Protein AF-A0A392WEP1-F1 (afdb_monomer)

pLDDT: mean 86.29, std 8.83, range [49.16, 93.88]

Solvent-accessible surface area (backbone atoms only — not comparable to full-atom values): 3072 Å² total; per-residue (Å²): 132,84,87,71,54,67,61,56,58,49,49,54,50,53,49,42,21,76,75,79,36,64,84,49,43,67,60,51,58,57,57,56,75,35,62,90,67,68,49,73,68,53,56,53,51,63,76,74,109

Radius of gyration: 10.24 Å; Cα contacts (8 Å, |Δi|>4): 29; chains: 1; bounding box: 22×19×28 Å

Structure (mmCIF, N/CA/C/O backbone):
data_AF-A0A392WEP1-F1
#
_entry.id   AF-A0A392WEP1-F1
#
loop_
_atom_site.group_PDB
_atom_site.id
_atom_site.type_symbol
_atom_site.label_atom_id
_atom_site.label_alt_id
_atom_site.label_comp_id
_atom_site.label_asym_id
_atom_site.label_entity_id
_atom_site.label_seq_id
_atom_site.pdbx_PDB_ins_code
_atom_site.Cartn_x
_atom_site.Cartn_y
_atom_site.Cartn_z
_atom_site.occupancy
_atom_site.B_iso_or_equiv
_atom_site.auth_seq_id
_atom_site.auth_comp_id
_atom_site.auth_asym_id
_atom_site.auth_atom_id
_atom_site.pdbx_PDB_model_num
ATOM 1 N N . MET A 1 1 ? 0.993 -5.229 18.819 1.00 54.47 1 MET A N 1
ATOM 2 C CA . MET A 1 1 ? 1.437 -4.717 17.507 1.00 54.47 1 MET A CA 1
ATOM 3 C C . MET A 1 1 ? 2.541 -3.730 17.804 1.00 54.47 1 MET A C 1
ATOM 5 O O . MET A 1 1 ? 2.256 -2.604 18.182 1.00 54.47 1 MET A O 1
ATOM 9 N N . GLU A 1 2 ? 3.777 -4.214 17.823 1.00 49.16 2 GLU A N 1
ATOM 10 C CA . GLU A 1 2 ? 4.933 -3.406 18.199 1.00 49.16 2 GLU A CA 1
ATOM 11 C C . GLU A 1 2 ? 5.169 -2.317 17.147 1.00 49.16 2 GLU A C 1
ATOM 13 O O . GLU A 1 2 ? 5.483 -2.621 16.005 1.00 49.16 2 GLU A O 1
ATOM 18 N N . ASN A 1 3 ? 4.933 -1.064 17.541 1.00 65.00 3 ASN A N 1
ATOM 19 C CA . ASN A 1 3 ? 5.731 0.135 17.258 1.00 65.00 3 ASN A CA 1
ATOM 20 C C . ASN A 1 3 ? 6.236 0.438 15.835 1.00 65.00 3 ASN A C 1
ATOM 22 O O . ASN A 1 3 ? 7.065 1.332 15.697 1.00 65.00 3 ASN A O 1
ATOM 26 N N . VAL A 1 4 ? 5.772 -0.215 14.768 1.00 67.44 4 VAL A N 1
ATOM 27 C CA . VAL A 1 4 ? 6.116 0.227 13.411 1.00 67.44 4 VAL A CA 1
ATOM 28 C C . VAL A 1 4 ? 5.207 1.403 13.058 1.00 67.44 4 VAL A C 1
ATOM 30 O O . VAL A 1 4 ? 3.992 1.215 12.931 1.00 67.44 4 VAL A O 1
ATOM 33 N N . PRO A 1 5 ? 5.745 2.627 12.901 1.00 84.88 5 PRO A N 1
ATOM 34 C CA . PRO A 1 5 ? 4.931 3.740 12.451 1.00 84.88 5 PRO A CA 1
ATOM 35 C C . PRO A 1 5 ? 4.421 3.426 11.043 1.00 84.88 5 PRO A C 1
ATOM 37 O O . PRO A 1 5 ? 5.189 2.988 10.187 1.00 84.88 5 PRO A O 1
ATOM 40 N N . TYR A 1 6 ? 3.133 3.672 10.790 1.00 86.50 6 TYR A N 1
ATOM 41 C CA . TYR A 1 6 ? 2.491 3.439 9.486 1.00 86.50 6 TYR A CA 1
ATOM 42 C C . TYR A 1 6 ? 3.290 4.052 8.328 1.00 86.50 6 TYR A C 1
ATOM 44 O O . TYR A 1 6 ? 3.422 3.456 7.262 1.00 86.50 6 TYR A O 1
ATOM 52 N N . ALA A 1 7 ? 3.908 5.209 8.578 1.00 86.44 7 ALA A N 1
ATOM 53 C CA . ALA A 1 7 ? 4.796 5.874 7.638 1.00 86.44 7 ALA A CA 1
ATOM 54 C C . ALA A 1 7 ? 5.988 5.005 7.195 1.00 86.44 7 ALA A C 1
ATOM 56 O O . ALA A 1 7 ? 6.332 5.013 6.019 1.00 86.44 7 ALA A O 1
ATOM 57 N N . SER A 1 8 ? 6.580 4.225 8.106 1.00 89.25 8 SER A N 1
ATOM 58 C CA . SER A 1 8 ? 7.684 3.311 7.792 1.00 89.25 8 SER A CA 1
ATOM 59 C C . SER A 1 8 ? 7.217 2.158 6.900 1.00 89.25 8 SER A C 1
ATOM 61 O O . SER A 1 8 ? 7.846 1.880 5.884 1.00 89.25 8 SER A O 1
ATOM 63 N N . ALA A 1 9 ? 6.057 1.561 7.197 1.00 89.62 9 ALA A N 1
ATOM 64 C CA . ALA A 1 9 ? 5.489 0.495 6.369 1.00 89.62 9 ALA A CA 1
ATOM 65 C C . ALA A 1 9 ? 5.183 0.977 4.940 1.00 89.62 9 ALA A C 1
ATOM 67 O O . ALA A 1 9 ? 5.562 0.331 3.964 1.00 89.62 9 ALA A O 1
ATOM 68 N N . VAL A 1 10 ? 4.559 2.151 4.805 1.00 90.19 10 VAL A N 1
ATOM 69 C CA . VAL A 1 10 ? 4.291 2.746 3.488 1.00 90.19 10 VAL A CA 1
ATOM 70 C C . VAL A 1 10 ? 5.594 3.113 2.770 1.00 90.19 10 VAL A C 1
ATOM 72 O O . VAL A 1 10 ? 5.690 2.887 1.568 1.00 90.19 10 VAL A O 1
ATOM 75 N N . ALA A 1 11 ? 6.619 3.609 3.470 1.00 91.31 11 ALA A N 1
ATOM 76 C CA . ALA A 1 11 ? 7.920 3.901 2.865 1.00 91.31 11 ALA A CA 1
ATOM 77 C C . ALA A 1 11 ? 8.607 2.636 2.319 1.00 91.31 11 ALA A C 1
ATOM 79 O O . ALA A 1 11 ? 9.134 2.655 1.207 1.00 91.31 11 ALA A O 1
ATOM 80 N N . SER A 1 12 ? 8.546 1.516 3.048 1.00 91.56 12 SER A N 1
ATOM 81 C CA . SER A 1 12 ? 9.039 0.223 2.559 1.00 91.56 12 SER A CA 1
ATOM 82 C C . SER A 1 12 ? 8.271 -0.258 1.325 1.00 91.56 12 SER A C 1
ATOM 84 O O . SER A 1 12 ? 8.886 -0.736 0.373 1.00 91.56 12 SER A O 1
ATOM 86 N N . LEU A 1 13 ? 6.946 -0.080 1.293 1.00 91.44 13 LE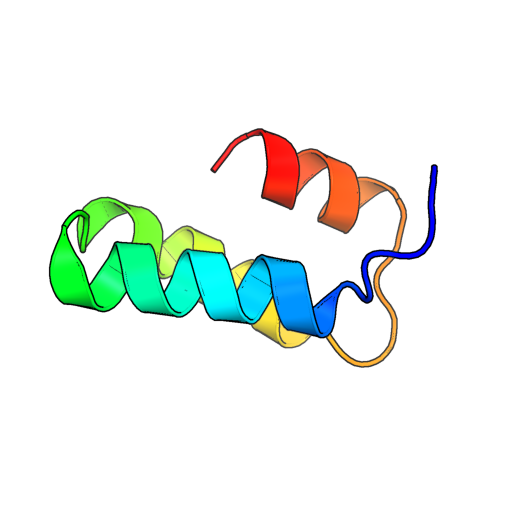U A N 1
ATOM 87 C CA . LEU A 1 13 ? 6.134 -0.408 0.118 1.00 91.44 13 LEU A CA 1
ATOM 88 C C . LEU A 1 13 ? 6.434 0.501 -1.081 1.00 91.44 13 LEU A C 1
ATOM 90 O O . LEU A 1 13 ? 6.465 0.026 -2.213 1.00 91.44 13 LEU A O 1
ATOM 94 N N . MET A 1 14 ? 6.697 1.791 -0.859 1.00 92.81 14 MET A N 1
ATOM 95 C CA . MET A 1 14 ? 7.144 2.705 -1.917 1.00 92.81 14 MET A CA 1
ATOM 96 C C . MET A 1 14 ? 8.498 2.277 -2.485 1.00 92.81 14 MET A C 1
ATOM 98 O O . MET A 1 14 ? 8.696 2.326 -3.696 1.00 92.81 14 MET A O 1
ATOM 102 N N . TYR A 1 15 ? 9.412 1.803 -1.636 1.00 92.62 15 TYR A N 1
ATOM 103 C CA . TYR A 1 15 ? 10.685 1.256 -2.095 1.00 92.62 15 TYR A CA 1
ATOM 104 C C . TYR A 1 15 ? 10.488 -0.014 -2.936 1.00 92.62 15 TYR A C 1
ATOM 106 O O . TYR A 1 15 ? 11.010 -0.102 -4.046 1.00 92.62 15 TYR A O 1
ATOM 114 N N . ALA A 1 16 ? 9.673 -0.963 -2.463 1.00 91.25 16 ALA A N 1
ATOM 115 C CA . ALA A 1 16 ? 9.339 -2.173 -3.217 1.00 91.25 16 ALA A CA 1
ATOM 116 C C . ALA A 1 16 ? 8.673 -1.843 -4.562 1.00 91.25 16 ALA A C 1
ATOM 118 O O . ALA A 1 16 ? 9.019 -2.431 -5.586 1.00 91.25 16 ALA A O 1
ATOM 119 N N . MET A 1 17 ? 7.784 -0.846 -4.584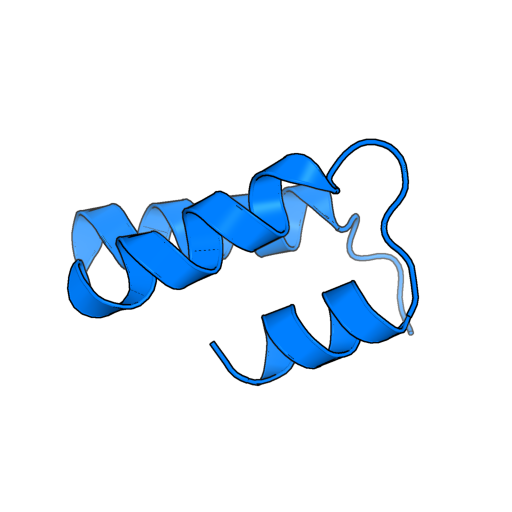 1.00 93.88 17 MET A N 1
ATOM 120 C CA . MET A 1 17 ? 7.153 -0.370 -5.81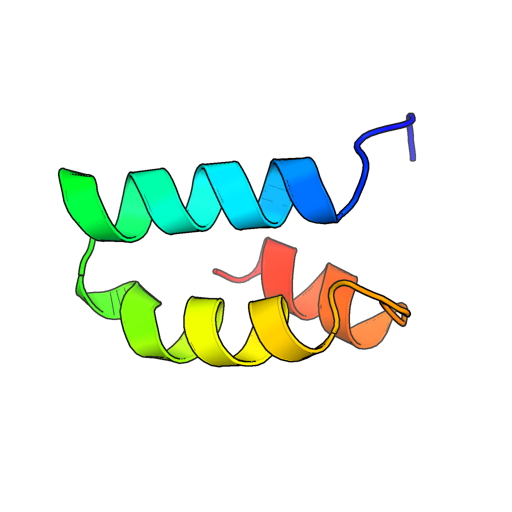1 1.00 93.88 17 MET A CA 1
ATOM 121 C C . MET A 1 17 ? 8.180 0.077 -6.855 1.00 93.88 17 MET A C 1
ATOM 123 O O . MET A 1 17 ? 8.090 -0.310 -8.017 1.00 93.88 17 MET A O 1
ATOM 127 N N . VAL A 1 18 ? 9.137 0.910 -6.445 1.00 90.31 18 VAL A N 1
ATOM 128 C CA . VAL A 1 18 ? 10.122 1.511 -7.353 1.00 90.31 18 VAL A CA 1
ATOM 129 C C . VAL A 1 18 ? 11.169 0.491 -7.798 1.00 90.31 18 VAL A C 1
ATOM 131 O O . VAL A 1 18 ? 11.589 0.510 -8.952 1.00 90.31 18 VAL A O 1
ATOM 134 N N . CYS A 1 19 ? 11.602 -0.392 -6.897 1.00 89.88 19 CYS A N 1
ATOM 135 C CA . CYS A 1 19 ? 12.744 -1.268 -7.145 1.00 89.88 19 CYS A CA 1
ATOM 136 C C . CYS A 1 19 ? 12.378 -2.622 -7.758 1.00 89.88 19 CYS A C 1
ATOM 138 O O . CYS A 1 19 ? 13.192 -3.176 -8.494 1.00 89.88 19 CYS A O 1
ATOM 140 N N . THR A 1 20 ? 11.213 -3.190 -7.434 1.00 87.62 20 THR A N 1
ATOM 141 C CA . THR A 1 20 ? 10.917 -4.594 -7.771 1.00 87.62 20 THR A CA 1
ATOM 142 C C . THR A 1 20 ? 9.513 -4.833 -8.316 1.00 87.62 20 THR A C 1
ATOM 144 O O . THR A 1 20 ? 9.349 -5.723 -9.149 1.00 87.62 20 THR A O 1
ATOM 147 N N . ARG A 1 21 ? 8.506 -4.066 -7.879 1.00 87.75 21 ARG A N 1
ATOM 148 C CA . ARG A 1 21 ? 7.089 -4.304 -8.203 1.00 87.75 21 ARG A CA 1
ATOM 149 C C . ARG A 1 21 ? 6.315 -3.020 -8.518 1.00 87.75 21 ARG A C 1
ATOM 151 O O . ARG A 1 21 ? 5.547 -2.536 -7.690 1.00 87.75 21 ARG A O 1
ATOM 158 N N . PRO A 1 22 ? 6.423 -2.467 -9.736 1.00 88.75 22 PRO A N 1
ATOM 159 C CA . PRO A 1 22 ? 5.610 -1.313 -10.122 1.00 88.75 22 PRO A CA 1
ATOM 160 C C . PRO A 1 22 ? 4.099 -1.628 -10.167 1.00 88.75 22 PRO A C 1
ATOM 162 O O . PRO A 1 22 ? 3.283 -0.705 -10.180 1.00 88.75 22 PRO A O 1
ATOM 165 N N . ASP A 1 23 ? 3.704 -2.909 -10.142 1.00 90.94 23 ASP A N 1
ATOM 166 C CA . ASP A 1 23 ? 2.312 -3.375 -10.109 1.00 90.94 23 ASP A CA 1
ATOM 167 C C . ASP A 1 23 ? 1.557 -2.951 -8.842 1.00 90.94 23 ASP A C 1
ATOM 169 O O . ASP A 1 23 ? 0.355 -2.699 -8.902 1.00 90.94 23 ASP A O 1
ATOM 173 N N . ILE A 1 24 ? 2.249 -2.776 -7.711 1.00 90.94 24 ILE A N 1
ATOM 174 C CA . ILE A 1 24 ? 1.618 -2.315 -6.463 1.00 90.94 24 ILE A CA 1
ATOM 175 C C . ILE A 1 24 ? 1.492 -0.786 -6.376 1.00 90.94 24 ILE A C 1
ATOM 177 O O . ILE A 1 24 ? 0.996 -0.258 -5.379 1.00 90.94 24 ILE A O 1
ATOM 181 N N . SER A 1 25 ? 1.905 -0.050 -7.416 1.00 90.31 25 SER A N 1
ATOM 182 C CA . SER A 1 25 ? 1.948 1.420 -7.411 1.00 90.31 25 SER A CA 1
ATOM 183 C C . SER A 1 25 ? 0.614 2.076 -7.079 1.00 90.31 25 SER A C 1
ATOM 185 O O . SER A 1 25 ? 0.552 2.991 -6.252 1.00 90.31 25 SER A O 1
ATOM 187 N N . GLN A 1 26 ? -0.469 1.559 -7.657 1.00 90.31 26 GLN A N 1
ATOM 188 C CA . GLN A 1 26 ? -1.812 2.055 -7.393 1.00 90.31 26 GLN A CA 1
ATOM 189 C C . GLN A 1 26 ? -2.217 1.820 -5.931 1.00 90.31 26 GLN A C 1
ATOM 191 O O . GLN A 1 26 ? -2.747 2.724 -5.285 1.00 90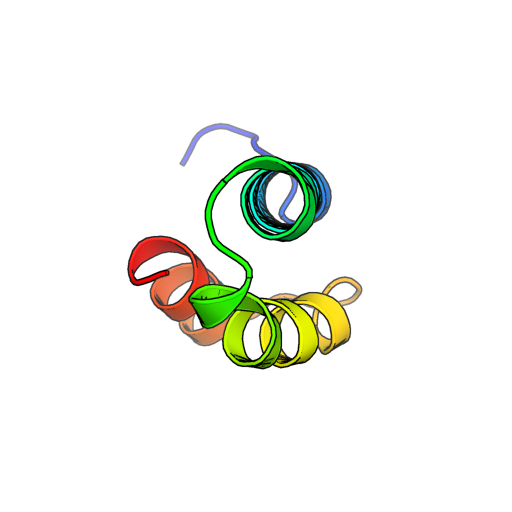.31 26 GLN A O 1
ATOM 196 N N . ALA A 1 27 ? -1.950 0.629 -5.392 1.00 90.81 27 ALA A N 1
ATOM 197 C CA . ALA A 1 27 ? -2.325 0.281 -4.026 1.00 90.81 27 ALA A CA 1
ATOM 198 C C . ALA A 1 27 ? -1.584 1.161 -3.010 1.00 90.81 27 ALA A C 1
ATOM 200 O O . ALA A 1 27 ? -2.210 1.761 -2.136 1.00 90.81 27 ALA A O 1
ATOM 201 N N . VAL A 1 28 ? -0.272 1.332 -3.193 1.00 91.56 28 VAL A N 1
ATOM 202 C CA . VAL A 1 28 ? 0.573 2.185 -2.346 1.00 91.56 28 VAL A CA 1
ATOM 203 C C . VAL A 1 28 ? 0.172 3.661 -2.428 1.00 91.56 28 VAL A C 1
ATOM 205 O O . VAL A 1 28 ? 0.169 4.354 -1.411 1.00 91.56 28 VAL A O 1
ATOM 208 N N . SER A 1 29 ? -0.228 4.147 -3.609 1.00 91.00 29 SER A N 1
ATOM 209 C CA . SER A 1 29 ? -0.758 5.508 -3.774 1.00 91.00 29 SER A CA 1
ATOM 210 C C . SER A 1 29 ? -2.037 5.738 -2.957 1.00 91.00 29 SER A C 1
ATOM 212 O O . SER A 1 29 ? -2.241 6.817 -2.402 1.00 91.00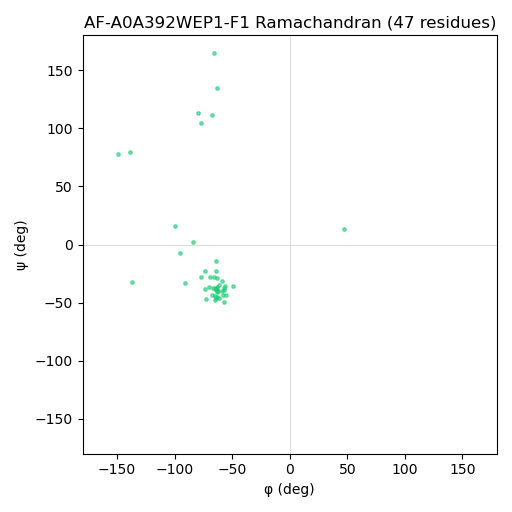 29 SER A O 1
ATOM 214 N N . VAL A 1 30 ? -2.887 4.717 -2.814 1.00 91.19 30 VAL A N 1
ATOM 215 C CA . VAL A 1 30 ? -4.098 4.802 -1.987 1.00 91.19 30 VAL A CA 1
ATOM 216 C C . VAL A 1 30 ? -3.751 4.801 -0.498 1.00 91.19 30 VAL A C 1
ATOM 218 O O . VAL A 1 30 ? -4.248 5.658 0.233 1.00 91.19 30 VAL A O 1
ATOM 221 N N . VAL A 1 31 ? -2.879 3.898 -0.032 1.00 90.62 31 VAL A N 1
ATOM 222 C CA . VAL A 1 31 ? -2.519 3.832 1.400 1.00 90.62 31 VAL A CA 1
ATOM 223 C C . VAL A 1 31 ? -1.692 5.030 1.871 1.00 90.62 31 VAL A C 1
ATOM 225 O O . VAL A 1 31 ? -1.821 5.422 3.035 1.00 90.62 31 VAL A O 1
ATOM 228 N N . SER A 1 32 ? -0.913 5.675 0.994 1.00 89.06 32 SER A N 1
ATOM 229 C CA . SER A 1 32 ? -0.140 6.876 1.343 1.00 89.06 32 SER A CA 1
ATOM 230 C C . SER A 1 32 ? -1.023 8.086 1.680 1.00 89.06 32 SER A C 1
ATO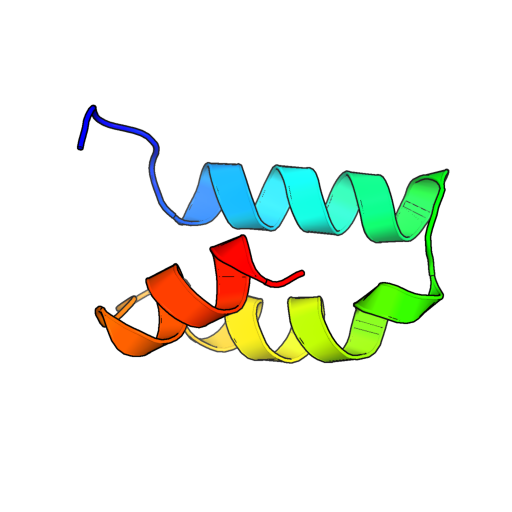M 232 O O . SER A 1 32 ? -0.654 8.898 2.528 1.00 89.06 32 SER A O 1
ATOM 234 N N . ARG A 1 33 ? -2.242 8.171 1.126 1.00 89.50 33 ARG A N 1
ATOM 235 C CA . ARG A 1 33 ? -3.207 9.244 1.449 1.00 89.50 33 ARG A CA 1
ATOM 236 C C . ARG A 1 33 ? -3.663 9.227 2.907 1.00 89.50 33 ARG A C 1
ATOM 238 O O . ARG A 1 33 ? -4.075 10.260 3.426 1.00 89.50 33 ARG A O 1
ATOM 245 N N . PHE A 1 34 ? -3.569 8.080 3.575 1.00 87.00 34 PHE A N 1
ATOM 246 C CA . PHE A 1 34 ? -4.001 7.902 4.962 1.00 87.00 34 PHE A CA 1
ATOM 247 C C . PHE A 1 34 ? -2.845 7.968 5.968 1.00 87.00 34 PHE A C 1
ATOM 249 O O . PHE A 1 34 ? -3.026 7.597 7.124 1.00 87.00 34 PHE A O 1
ATOM 256 N N . MET A 1 35 ? -1.671 8.478 5.565 1.00 83.69 35 MET A N 1
ATOM 257 C CA . MET A 1 35 ? -0.503 8.609 6.446 1.00 83.69 35 MET A CA 1
ATOM 258 C C . MET A 1 35 ? -0.764 9.420 7.723 1.00 83.69 35 MET A C 1
ATOM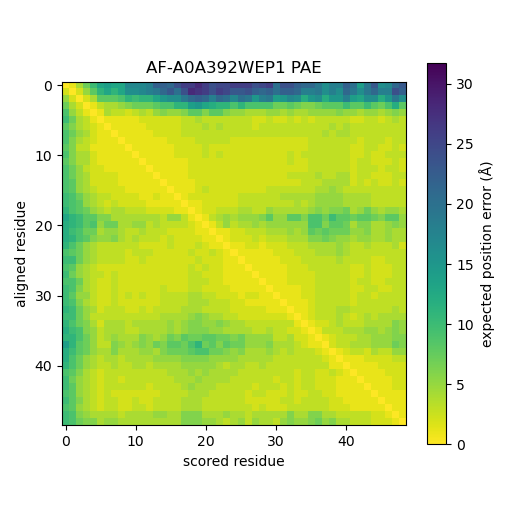 260 O O . MET A 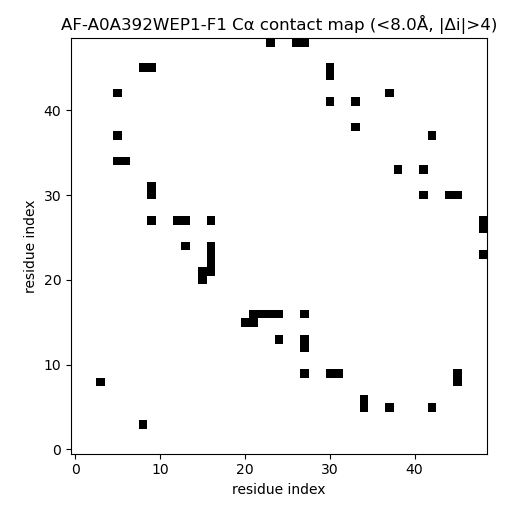1 35 ? -0.213 9.088 8.768 1.00 83.69 35 MET A O 1
ATOM 264 N N . ALA A 1 36 ? -1.598 10.463 7.650 1.00 82.00 36 ALA A N 1
ATOM 265 C CA . ALA A 1 36 ? -1.878 11.345 8.786 1.00 82.00 36 ALA A CA 1
ATOM 266 C C . ALA A 1 36 ? -2.849 10.740 9.817 1.00 82.00 36 ALA A C 1
ATOM 268 O O . ALA A 1 36 ? -2.785 11.088 10.992 1.00 82.00 36 ALA A O 1
ATOM 269 N N . ASN A 1 37 ? -3.749 9.846 9.394 1.00 83.62 37 ASN A N 1
ATOM 270 C CA . ASN A 1 37 ? -4.690 9.169 10.289 1.00 83.62 37 ASN A CA 1
ATOM 271 C C . ASN A 1 37 ? -5.042 7.761 9.768 1.00 83.62 37 ASN A C 1
ATOM 273 O O . ASN A 1 37 ? -6.106 7.548 9.170 1.00 83.62 37 ASN A O 1
ATOM 277 N N . PRO A 1 38 ? -4.143 6.784 9.955 1.00 81.88 38 PRO A N 1
ATOM 278 C CA . PRO A 1 38 ? -4.355 5.434 9.464 1.00 81.88 38 PRO A CA 1
ATOM 279 C C . PRO A 1 38 ? -5.341 4.670 10.357 1.00 81.88 38 PRO A C 1
ATOM 281 O O . PRO A 1 38 ? -5.011 4.199 11.443 1.00 81.88 38 PRO A O 1
ATOM 284 N N . GLY A 1 39 ? -6.572 4.505 9.875 1.00 87.19 39 GLY A N 1
ATOM 285 C CA . GLY A 1 39 ? -7.537 3.564 10.452 1.00 87.19 39 GLY A CA 1
ATOM 286 C C . GLY A 1 39 ? -7.141 2.083 10.313 1.00 87.19 39 GLY A C 1
ATOM 287 O O . GLY A 1 39 ? -6.304 1.706 9.491 1.00 87.19 39 GLY A O 1
ATOM 288 N N . LYS A 1 40 ? -7.807 1.212 11.083 1.00 86.38 40 LYS A N 1
ATOM 289 C CA . LYS A 1 40 ? -7.565 -0.246 11.093 1.00 86.38 40 LYS A CA 1
ATOM 290 C C . LYS A 1 40 ? -7.729 -0.895 9.711 1.00 86.38 40 LYS A C 1
ATOM 292 O O . LYS A 1 40 ? -6.950 -1.770 9.359 1.00 86.38 40 LYS A O 1
ATOM 297 N N . ALA A 1 41 ? -8.694 -0.433 8.915 1.00 87.00 41 ALA A N 1
ATOM 298 C CA . ALA A 1 41 ? -8.909 -0.920 7.551 1.00 87.00 41 ALA A CA 1
ATOM 299 C C . ALA A 1 41 ? -7.714 -0.632 6.621 1.00 87.00 41 ALA A C 1
ATOM 301 O O . ALA A 1 41 ? -7.364 -1.470 5.798 1.00 87.00 41 ALA A O 1
ATOM 302 N N . HIS A 1 42 ? -7.045 0.515 6.786 1.00 87.75 42 HIS A N 1
ATOM 303 C CA . HIS A 1 42 ? -5.856 0.854 5.999 1.00 87.75 42 HIS A CA 1
ATOM 304 C C . HIS A 1 42 ? -4.663 -0.020 6.389 1.00 87.75 42 HIS A C 1
ATOM 306 O O . HIS A 1 42 ? -3.909 -0.457 5.528 1.00 87.75 42 HIS A O 1
ATOM 312 N N . TRP A 1 43 ? -4.531 -0.339 7.679 1.00 88.12 43 TRP A N 1
ATOM 313 C CA . TRP A 1 43 ? -3.530 -1.292 8.154 1.00 88.12 43 TRP A CA 1
ATOM 314 C C . TRP A 1 43 ? -3.757 -2.708 7.628 1.00 88.12 43 TRP A C 1
ATOM 316 O O . TRP A 1 43 ? -2.788 -3.384 7.303 1.00 88.12 43 TRP A O 1
ATOM 326 N N . GLU A 1 44 ? -5.007 -3.163 7.532 1.00 89.25 44 GLU A N 1
ATOM 327 C CA . GLU A 1 44 ? -5.317 -4.434 6.870 1.00 89.25 44 GLU A CA 1
ATOM 328 C C . GLU A 1 44 ? -4.940 -4.376 5.388 1.00 89.25 44 GLU A C 1
ATOM 330 O O . GLU A 1 44 ? -4.254 -5.270 4.913 1.00 89.25 44 GLU A O 1
ATOM 335 N N . ALA A 1 45 ? -5.285 -3.298 4.677 1.00 88.38 45 ALA A N 1
ATOM 336 C CA . ALA A 1 45 ? -4.918 -3.136 3.271 1.00 88.38 45 ALA A CA 1
ATOM 337 C C . ALA A 1 45 ? -3.397 -3.200 3.048 1.00 88.38 45 ALA A C 1
ATOM 339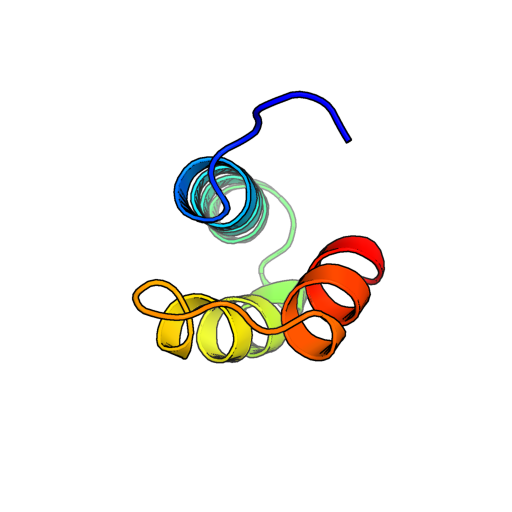 O O . ALA A 1 45 ? -2.951 -3.905 2.154 1.00 88.38 45 ALA A O 1
ATOM 340 N N . VAL A 1 46 ? -2.599 -2.543 3.900 1.00 89.50 46 VAL A N 1
ATOM 341 C CA . VAL A 1 46 ? -1.125 -2.593 3.848 1.00 89.50 46 VAL A CA 1
ATOM 342 C C . VAL A 1 46 ? -0.574 -4.016 4.000 1.00 89.50 46 VAL A C 1
ATOM 344 O O . VAL A 1 46 ? 0.458 -4.312 3.415 1.00 89.50 46 VAL A O 1
ATOM 347 N N . LYS A 1 47 ? -1.243 -4.908 4.745 1.00 87.56 47 LYS A N 1
ATOM 348 C CA . LYS A 1 47 ? -0.812 -6.314 4.888 1.00 87.56 47 LYS A CA 1
ATOM 349 C C . LYS A 1 47 ? -1.069 -7.161 3.640 1.00 87.56 47 LYS A C 1
ATOM 351 O O . LYS A 1 47 ? -0.460 -8.217 3.512 1.00 87.56 47 LYS A O 1
ATOM 356 N N . TRP A 1 48 ? -2.011 -6.748 2.792 1.00 87.00 48 TRP A N 1
ATOM 357 C CA . TRP A 1 48 ? -2.419 -7.480 1.589 1.00 87.00 48 TRP A CA 1
ATOM 358 C C . TRP A 1 48 ? -1.712 -7.006 0.312 1.00 87.00 48 TRP A C 1
ATOM 360 O O . TRP A 1 48 ? -1.904 -7.627 -0.734 1.00 87.00 48 TRP A O 1
ATOM 370 N N . ILE A 1 49 ? -0.934 -5.920 0.389 1.00 83.75 49 ILE A N 1
ATOM 371 C CA . ILE A 1 49 ? -0.043 -5.443 -0.683 1.00 83.75 49 ILE A CA 1
ATOM 372 C C . ILE A 1 49 ? 1.230 -6.291 -0.689 1.00 83.75 49 ILE A C 1
ATOM 374 O O . ILE A 1 49 ? 1.632 -6.725 -1.793 1.00 83.75 49 ILE A O 1
#

Mean predicted aligned error: 4.27 Å

Nearest PDB structures (foldseek):
  3qcf-assembly2_B  TM=3.943E-01  e=5.597E+00  Homo sapiens
  7qau-assembly1_A  TM=3.846E-01  e=8.138E+00  Parcubacteria bacterium RAAC4_OD1_1

Secondary structure (DSSP, 8-state):
-----HHHHHHHHHHHHHHT-GGGHHHHHHHHTTTTS--HHHHHHHHH-

Organism: NCBI:txid97028

Sequence (49 aa):
MENVPYASAVASLMYAMVCTRPDISQAVSVVSRFMANPGKAHWEAVKWI

Foldseek 3Di:
DPDDQLVNLLVVVVVCCVPPNVPCVVLSVVLVVCNVPDDPVSVVSSVVD